Protein AF-Q6J5D9-F1 (afdb_monomer)

Mean predicted aligned error: 11.35 Å

Radius of gyration: 15.7 Å; Cα contacts (8 Å, |Δi|>4): 38; chains: 1; bounding box: 30×34×42 Å

Secondary structure (DSSP, 8-state):
-----S----------------TT---------SSS-SS------SHHHHGGG----SSS-HHHHHTT--

Organism: Haemophilus influenzae (NCBI:txid727)

Solvent-accessible surface area (backbone atoms only — not comparable to full-atom values): 5184 Å² total; per-residue (Å²): 137,87,86,71,96,66,89,82,86,74,92,72,91,73,78,91,74,86,82,85,80,63,101,77,77,82,84,88,84,87,69,43,53,90,41,63,78,80,98,58,94,74,92,67,92,48,80,73,50,51,55,56,33,38,73,78,74,90,76,85,48,49,40,38,54,60,60,73,80,108

Foldseek 3Di:
DDDDPDDDDDPDPDDDDDQDDDPPDDDDDDWAAPAADDPDDDDDRDLVSLCRRPACPVPRTDSNVVSVVD

Sequence (70 aa):
MAFHHGTETKRVTGGSVAVETVDGAIIGIVGTAPIGPLNELTLCQTKKDFAKFGTILNQGFTLPDAFDVI

pLDDT: mean 70.09, std 9.05, range [44.78, 82.0]

Structure (mmCIF, N/CA/C/O backbone):
data_AF-Q6J5D9-F1
#
_entry.id   AF-Q6J5D9-F1
#
loop_
_atom_site.group_PDB
_atom_site.id
_atom_site.type_symbol
_atom_site.label_atom_id
_atom_site.label_alt_i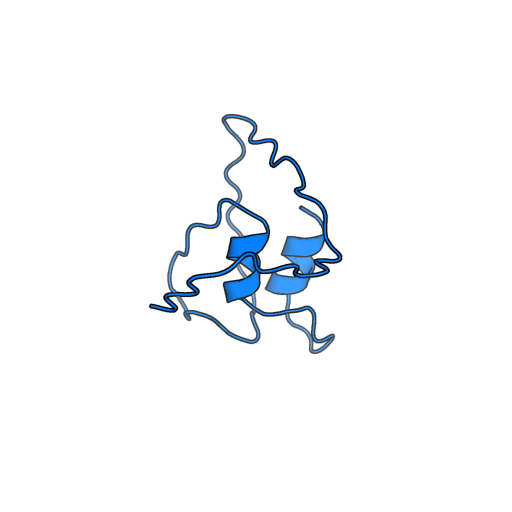d
_atom_site.label_comp_id
_atom_site.label_asym_id
_atom_site.label_entity_id
_atom_site.label_seq_id
_atom_site.pdbx_PDB_ins_code
_atom_site.Cartn_x
_atom_site.Cartn_y
_atom_site.Cartn_z
_atom_site.occupancy
_atom_site.B_iso_or_equiv
_atom_site.auth_seq_id
_atom_site.auth_comp_id
_atom_site.auth_asym_id
_atom_site.auth_atom_id
_atom_site.pdbx_PDB_model_num
ATOM 1 N N . MET A 1 1 ? 22.997 -0.094 -15.564 1.00 44.78 1 MET A N 1
ATOM 2 C CA . MET A 1 1 ? 22.686 1.030 -16.473 1.00 44.78 1 MET A CA 1
ATOM 3 C C . MET A 1 1 ? 22.396 0.453 -17.849 1.00 44.78 1 MET A C 1
ATOM 5 O O . MET A 1 1 ? 23.285 -0.173 -18.407 1.00 44.78 1 MET A O 1
ATOM 9 N N . ALA A 1 2 ? 21.167 0.575 -18.352 1.00 52.78 2 ALA A N 1
ATOM 10 C CA . ALA A 1 2 ? 20.813 0.116 -19.695 1.00 52.78 2 ALA A CA 1
ATOM 11 C C . ALA A 1 2 ? 20.842 1.321 -20.645 1.00 52.78 2 ALA A C 1
ATOM 13 O O . ALA A 1 2 ? 20.033 2.234 -20.508 1.00 52.78 2 ALA A O 1
ATOM 14 N N . PHE A 1 3 ? 21.810 1.348 -21.561 1.00 59.28 3 PHE A N 1
ATOM 15 C CA . PHE A 1 3 ? 21.918 2.370 -22.600 1.00 59.28 3 PHE A CA 1
ATOM 16 C C . PHE A 1 3 ? 21.250 1.833 -23.866 1.00 59.28 3 PHE A C 1
ATOM 18 O O . PHE A 1 3 ? 21.875 1.128 -24.654 1.00 59.28 3 PHE A O 1
ATOM 25 N N . HIS A 1 4 ? 19.965 2.128 -24.048 1.00 56.22 4 HIS A N 1
ATOM 26 C CA . HIS A 1 4 ? 19.274 1.844 -25.303 1.00 56.22 4 HIS A CA 1
ATOM 27 C C . HIS A 1 4 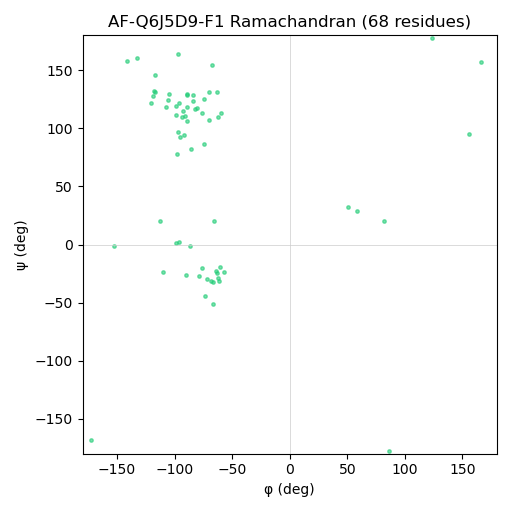? 19.384 3.064 -26.219 1.00 56.22 4 HIS A C 1
ATOM 29 O O . HIS A 1 4 ? 18.788 4.104 -25.958 1.00 56.22 4 HIS A O 1
ATOM 35 N N . HIS A 1 5 ? 20.157 2.936 -27.299 1.00 53.25 5 HIS A N 1
ATOM 36 C CA . HIS A 1 5 ? 20.145 3.895 -28.404 1.00 53.25 5 HIS A CA 1
ATOM 37 C C . HIS A 1 5 ? 19.023 3.492 -29.376 1.00 53.25 5 HIS A C 1
ATOM 39 O O . HIS A 1 5 ? 19.240 2.767 -30.343 1.00 53.25 5 HIS A O 1
ATOM 45 N N . GLY A 1 6 ? 17.793 3.890 -29.052 1.00 69.44 6 GLY A N 1
ATOM 46 C CA . GLY A 1 6 ? 16.584 3.606 -29.829 1.00 69.44 6 GLY A CA 1
ATOM 47 C C . GLY A 1 6 ? 15.319 3.907 -29.021 1.00 69.44 6 GLY A C 1
ATOM 48 O O . GLY A 1 6 ? 15.359 3.933 -27.794 1.00 69.44 6 GLY A O 1
ATOM 49 N N . THR A 1 7 ? 14.192 4.159 -29.689 1.00 68.25 7 THR A N 1
ATOM 50 C CA . THR A 1 7 ? 12.906 4.392 -29.014 1.00 68.25 7 THR A CA 1
ATOM 51 C C . THR A 1 7 ? 12.314 3.070 -28.527 1.00 68.25 7 THR A C 1
ATOM 53 O O . THR A 1 7 ? 11.920 2.229 -29.335 1.00 68.25 7 THR A O 1
ATOM 56 N N . GLU A 1 8 ? 12.226 2.883 -27.212 1.00 70.06 8 GLU A N 1
ATOM 57 C CA . GLU A 1 8 ? 11.549 1.735 -26.606 1.00 70.06 8 GLU A CA 1
ATOM 58 C C . GLU A 1 8 ? 10.032 1.981 -26.574 1.00 70.06 8 GLU A C 1
ATOM 60 O O . GLU A 1 8 ? 9.553 2.905 -25.919 1.00 70.06 8 GLU A O 1
ATOM 65 N N . THR A 1 9 ? 9.254 1.145 -27.268 1.00 73.56 9 THR A N 1
ATOM 66 C CA . THR A 1 9 ? 7.789 1.136 -27.130 1.00 73.56 9 THR A CA 1
ATOM 67 C C . THR A 1 9 ? 7.394 0.033 -26.160 1.00 73.56 9 THR A C 1
ATOM 69 O O . THR A 1 9 ? 7.279 -1.134 -26.532 1.00 73.56 9 THR A O 1
ATOM 72 N N . LYS A 1 10 ? 7.188 0.401 -24.894 1.00 63.62 10 LYS A N 1
ATOM 73 C CA . LYS A 1 10 ? 6.719 -0.515 -23.853 1.00 63.62 10 LYS A CA 1
ATOM 74 C C . LYS A 1 10 ? 5.218 -0.342 -23.654 1.00 63.62 10 LYS A C 1
ATOM 76 O O . LYS A 1 10 ? 4.757 0.725 -23.255 1.00 63.62 10 LYS A O 1
ATOM 81 N N . ARG A 1 11 ? 4.443 -1.407 -23.880 1.00 62.62 11 ARG A N 1
ATOM 82 C CA . ARG A 1 11 ? 3.019 -1.435 -23.522 1.00 62.62 11 ARG A CA 1
ATOM 83 C C . ARG A 1 11 ? 2.891 -1.581 -22.005 1.00 62.62 11 ARG A C 1
ATOM 85 O O . ARG A 1 11 ? 2.800 -2.687 -21.481 1.00 62.62 11 ARG A O 1
ATOM 92 N N . VAL A 1 12 ? 2.928 -0.458 -21.297 1.00 66.12 12 VAL A N 1
ATOM 93 C CA . VAL A 1 12 ? 2.624 -0.400 -19.864 1.00 66.12 12 VAL A CA 1
ATOM 94 C C . VAL A 1 12 ? 1.111 -0.330 -19.674 1.00 66.12 12 VAL A C 1
ATOM 96 O O . VAL A 1 12 ? 0.456 0.609 -20.114 1.00 66.12 12 VAL A O 1
ATOM 99 N N . THR A 1 13 ? 0.549 -1.354 -19.034 1.00 55.34 13 THR A N 1
ATOM 100 C CA . THR A 1 13 ? -0.848 -1.343 -18.583 1.00 55.34 13 THR A CA 1
ATOM 101 C C . TH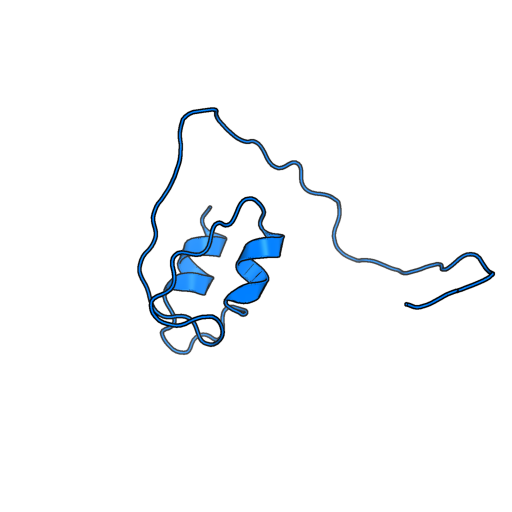R A 1 13 ? -0.841 -0.810 -17.155 1.00 55.34 13 THR A C 1
ATOM 103 O O . THR A 1 13 ? -0.534 -1.545 -16.225 1.00 55.34 13 THR A O 1
ATOM 106 N N . GLY A 1 14 ? -1.053 0.495 -17.000 1.00 58.41 14 GLY A N 1
ATOM 107 C CA . GLY A 1 14 ? -0.978 1.182 -15.709 1.00 58.41 14 GLY A CA 1
ATOM 108 C C . GLY A 1 14 ? -0.679 2.660 -15.913 1.00 58.41 14 GLY A C 1
ATOM 109 O O . GLY A 1 14 ? 0.475 3.040 -16.100 1.00 58.41 14 GLY A O 1
ATOM 110 N N . GLY A 1 15 ? -1.730 3.479 -15.948 1.00 57.41 15 GLY A N 1
ATOM 111 C CA . GLY A 1 15 ? -1.602 4.928 -16.080 1.00 57.41 15 GLY A CA 1
ATOM 112 C C . GLY A 1 15 ? -0.965 5.556 -14.841 1.00 57.41 15 GLY A C 1
ATOM 113 O O . GLY A 1 15 ? -1.051 5.015 -13.739 1.00 57.41 15 GLY A O 1
ATOM 114 N N . SER A 1 16 ? -0.322 6.708 -15.023 1.00 58.16 16 SER A N 1
ATOM 115 C CA . SER A 1 16 ? 0.150 7.542 -13.920 1.00 58.16 16 SER A CA 1
ATOM 116 C C . SER A 1 16 ? -1.044 7.954 -13.062 1.00 58.16 16 SER A C 1
ATOM 118 O O . SER A 1 16 ? -1.910 8.689 -13.528 1.00 58.16 16 SER A O 1
ATOM 120 N N . VAL A 1 17 ? -1.104 7.471 -11.824 1.00 61.56 17 VAL A N 1
ATOM 121 C CA . VAL A 1 17 ? -2.111 7.909 -10.854 1.00 61.56 17 VAL A CA 1
ATOM 122 C C . VAL A 1 17 ? -1.539 9.114 -10.116 1.00 61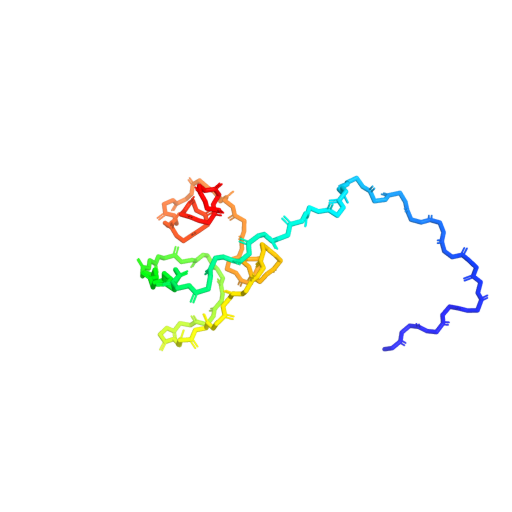.56 17 VAL A C 1
ATOM 124 O O . VAL A 1 17 ? -0.396 9.060 -9.654 1.00 61.56 17 VAL A O 1
ATOM 127 N N . ALA A 1 18 ? -2.297 10.208 -10.048 1.00 54.75 18 ALA A N 1
ATOM 128 C CA . ALA A 1 18 ? -1.911 11.363 -9.249 1.00 54.75 18 ALA A CA 1
ATOM 129 C C . ALA A 1 18 ? -1.855 10.954 -7.769 1.00 54.75 18 ALA A C 1
ATOM 131 O O . ALA A 1 18 ? -2.770 10.303 -7.269 1.00 54.75 18 ALA A O 1
ATOM 132 N N . VAL A 1 19 ? -0.759 11.297 -7.092 1.00 59.66 19 VAL A N 1
ATOM 133 C CA . VAL A 1 19 ? -0.632 11.126 -5.642 1.00 59.66 19 VAL A CA 1
ATOM 134 C C . VAL A 1 19 ? -1.060 12.444 -5.013 1.00 59.66 19 VAL A C 1
ATOM 136 O O . VAL A 1 19 ? -0.366 13.446 -5.170 1.00 59.66 19 VAL A O 1
ATOM 139 N N . GLU A 1 20 ? -2.211 12.455 -4.347 1.00 64.56 20 GLU A N 1
ATOM 140 C CA . GLU A 1 20 ? -2.669 13.621 -3.593 1.00 64.56 20 GLU A CA 1
ATOM 141 C C . GLU A 1 20 ? -2.135 13.533 -2.165 1.00 64.56 20 GLU A C 1
ATOM 143 O O . GLU A 1 20 ? -2.578 12.717 -1.360 1.00 64.56 20 GLU A O 1
ATOM 148 N N . THR A 1 21 ? -1.139 14.356 -1.853 1.00 58.94 21 THR A N 1
ATOM 149 C CA . THR A 1 21 ? -0.629 14.501 -0.490 1.00 58.94 21 THR A CA 1
ATOM 150 C C . THR A 1 21 ? -1.360 15.651 0.190 1.00 58.94 21 THR A C 1
ATOM 152 O O . THR A 1 21 ? -1.208 16.804 -0.211 1.00 58.94 21 THR A O 1
ATOM 155 N N . VAL A 1 22 ? -2.139 15.353 1.229 1.00 58.88 22 VAL A N 1
ATOM 156 C CA . VAL A 1 22 ? -2.662 16.379 2.141 1.00 58.88 22 VAL A CA 1
ATOM 157 C C . VAL A 1 22 ? -1.583 16.662 3.188 1.00 58.88 22 VAL A C 1
ATOM 159 O O . VAL A 1 22 ? -1.083 15.728 3.812 1.00 58.88 22 VAL A O 1
ATOM 162 N N . ASP A 1 23 ? -1.240 17.937 3.388 1.00 55.69 23 ASP A N 1
ATOM 163 C CA . ASP A 1 23 ? -0.044 18.445 4.097 1.00 55.69 23 ASP A CA 1
ATOM 164 C C . ASP A 1 23 ? 0.021 18.154 5.622 1.00 55.69 23 ASP A C 1
ATOM 166 O O . ASP A 1 23 ? 0.727 18.817 6.373 1.00 55.69 23 ASP A O 1
ATOM 170 N N . GLY A 1 24 ? -0.723 17.161 6.124 1.00 54.75 24 GLY A N 1
ATOM 171 C CA . GLY A 1 24 ? -0.751 16.803 7.548 1.00 54.75 24 GLY A CA 1
ATOM 172 C C . GLY A 1 24 ? -1.091 15.347 7.880 1.00 54.75 24 GLY A C 1
ATOM 173 O O . GLY A 1 24 ? -1.101 14.989 9.056 1.00 54.75 24 GLY A O 1
ATOM 174 N N . ALA A 1 25 ? -1.361 14.488 6.893 1.00 65.25 25 ALA A N 1
ATOM 175 C CA . ALA A 1 25 ? -1.742 13.096 7.139 1.00 65.25 25 ALA A CA 1
ATOM 176 C C . ALA A 1 25 ? -0.537 12.151 6.988 1.00 65.25 25 ALA A C 1
ATOM 178 O O . ALA A 1 25 ? -0.388 11.470 5.976 1.00 65.25 25 ALA A O 1
ATOM 179 N N . ILE A 1 26 ? 0.334 12.104 8.002 1.00 75.50 26 ILE A N 1
ATOM 180 C CA . ILE A 1 26 ? 1.379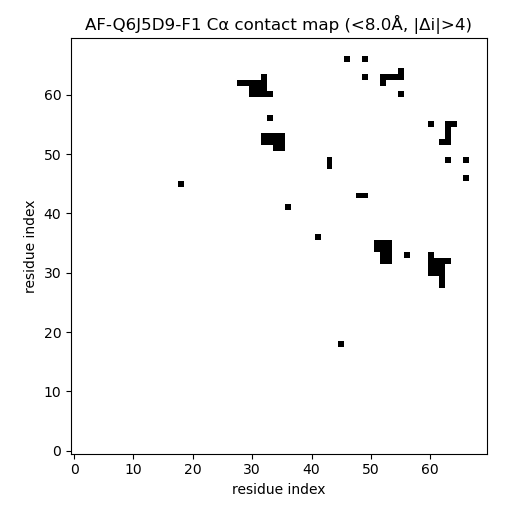 11.072 8.104 1.00 75.50 26 ILE A CA 1
ATOM 181 C C . ILE A 1 26 ? 0.796 9.875 8.863 1.00 75.50 26 ILE A C 1
ATOM 183 O O . ILE A 1 26 ? 0.420 10.001 10.027 1.00 75.50 26 ILE A O 1
ATOM 187 N N . ILE A 1 27 ? 0.726 8.713 8.210 1.00 78.56 27 ILE A N 1
ATOM 188 C CA . ILE A 1 27 ? 0.177 7.479 8.787 1.00 78.56 27 ILE A CA 1
ATOM 189 C C . ILE A 1 27 ? 1.330 6.524 9.118 1.00 78.56 27 ILE A C 1
ATOM 191 O O . ILE A 1 27 ? 2.130 6.183 8.249 1.00 78.56 27 ILE A O 1
ATOM 195 N N . GLY A 1 28 ? 1.407 6.078 10.374 1.00 81.12 28 GLY A N 1
ATOM 196 C CA . GLY A 1 28 ? 2.300 4.998 10.800 1.00 81.12 28 GLY A CA 1
ATOM 197 C C . GLY A 1 28 ? 1.552 3.667 10.833 1.00 81.12 28 GLY A C 1
ATOM 198 O O . GLY A 1 28 ? 0.559 3.547 11.546 1.00 81.12 28 GLY A O 1
ATOM 199 N N . ILE A 1 29 ? 2.025 2.670 10.082 1.00 78.00 29 ILE A N 1
ATOM 200 C CA . ILE A 1 29 ? 1.412 1.335 10.009 1.00 78.00 29 ILE A CA 1
ATOM 201 C C . ILE A 1 29 ? 2.414 0.307 10.532 1.00 78.00 29 ILE A C 1
ATOM 203 O O . ILE A 1 29 ? 3.575 0.300 10.126 1.00 78.00 29 ILE A O 1
ATOM 207 N N . VAL A 1 30 ? 1.956 -0.570 11.424 1.00 79.75 30 VAL A N 1
ATOM 208 C CA . VAL A 1 30 ? 2.736 -1.694 11.954 1.00 79.75 30 VAL A CA 1
ATOM 209 C C . VAL A 1 30 ? 2.018 -2.982 11.579 1.00 79.75 30 VAL A C 1
ATOM 211 O O . VAL A 1 30 ? 0.826 -3.129 11.841 1.00 79.75 30 VAL A O 1
ATOM 214 N N . GLY A 1 31 ? 2.730 -3.922 10.964 1.00 79.94 31 GLY A N 1
ATOM 215 C CA . GLY A 1 31 ? 2.142 -5.181 10.527 1.00 79.94 31 GLY A CA 1
ATOM 216 C C . GLY A 1 31 ? 3.174 -6.173 10.010 1.00 79.94 31 GLY A C 1
ATOM 217 O O . GLY A 1 31 ? 4.378 -5.989 10.188 1.00 79.94 31 GLY A O 1
ATOM 218 N N . THR A 1 32 ? 2.690 -7.234 9.372 1.00 79.12 32 THR A N 1
ATOM 219 C CA . THR A 1 32 ? 3.519 -8.291 8.785 1.00 79.12 32 THR A CA 1
ATOM 220 C C . THR A 1 32 ? 3.556 -8.148 7.269 1.00 79.12 32 THR A C 1
ATOM 222 O O . THR A 1 32 ? 2.516 -8.030 6.617 1.00 79.12 32 THR A O 1
ATOM 225 N N . ALA A 1 33 ? 4.761 -8.159 6.703 1.00 80.31 33 ALA A N 1
ATOM 226 C CA . ALA A 1 33 ? 4.989 -8.151 5.265 1.00 80.31 33 ALA A CA 1
ATOM 227 C C . ALA A 1 33 ? 5.707 -9.441 4.841 1.00 80.31 33 ALA A C 1
ATOM 229 O O . ALA A 1 33 ? 6.529 -9.953 5.605 1.00 80.31 33 ALA A O 1
ATOM 230 N N . PRO A 1 34 ? 5.417 -9.973 3.643 1.00 77.38 34 PRO A N 1
ATOM 231 C CA . PRO A 1 34 ? 6.096 -11.152 3.107 1.00 77.38 34 PRO A CA 1
ATOM 232 C C . PRO A 1 34 ? 7.573 -10.908 2.800 1.00 77.38 34 PRO A C 1
ATOM 234 O O . PRO A 1 34 ? 8.381 -11.829 2.894 1.00 77.38 34 PRO A O 1
ATOM 237 N N . ILE A 1 35 ? 7.919 -9.682 2.409 1.00 77.12 35 ILE A N 1
ATOM 238 C CA . ILE A 1 35 ? 9.277 -9.256 2.072 1.00 77.12 35 ILE A CA 1
ATOM 239 C C . ILE A 1 35 ? 9.509 -7.839 2.602 1.00 77.12 35 ILE A C 1
ATOM 241 O O . ILE A 1 35 ? 8.554 -7.097 2.818 1.00 77.12 35 ILE A O 1
ATOM 245 N N . GLY A 1 36 ? 10.770 -7.459 2.789 1.00 75.69 36 GLY A N 1
ATOM 246 C CA . GLY A 1 36 ? 11.153 -6.110 3.202 1.00 75.69 36 GLY A CA 1
ATOM 247 C C . GLY A 1 36 ? 11.989 -6.080 4.485 1.00 75.69 36 GLY A C 1
ATOM 248 O O . GLY A 1 36 ? 12.281 -7.130 5.064 1.00 75.69 36 GLY A O 1
ATOM 249 N N . PRO A 1 37 ? 12.423 -4.883 4.906 1.00 75.12 37 PRO A N 1
ATOM 250 C CA . PRO A 1 37 ? 13.245 -4.715 6.095 1.00 75.12 37 PRO A CA 1
ATOM 251 C C . PRO A 1 37 ? 12.434 -4.986 7.372 1.00 75.12 37 PRO A C 1
ATOM 253 O O . PRO A 1 37 ? 11.327 -4.480 7.555 1.00 75.12 37 PRO A O 1
ATOM 256 N N . LEU A 1 38 ? 12.994 -5.812 8.259 1.00 78.44 38 LEU A N 1
ATOM 257 C CA . LEU A 1 38 ? 12.387 -6.182 9.536 1.00 78.44 38 LEU A CA 1
ATOM 258 C C . LEU A 1 38 ? 12.808 -5.184 10.623 1.00 78.44 38 LEU A C 1
ATOM 260 O O . LEU A 1 38 ? 13.998 -4.958 10.816 1.00 78.44 38 LEU A O 1
ATOM 264 N N . ASN A 1 39 ? 11.839 -4.651 11.375 1.00 78.19 39 ASN A N 1
ATOM 265 C CA . ASN A 1 39 ? 12.054 -3.701 12.480 1.00 78.19 39 ASN A CA 1
ATOM 266 C C . ASN A 1 39 ? 12.772 -2.396 12.081 1.00 78.19 39 ASN A C 1
ATOM 268 O O . ASN A 1 39 ? 13.435 -1.775 12.911 1.00 78.19 39 ASN A O 1
ATOM 272 N N . GLU A 1 40 ? 12.614 -1.958 10.832 1.00 81.50 40 GLU A N 1
ATOM 273 C CA . GLU A 1 40 ? 13.188 -0.710 10.327 1.00 81.50 40 GLU A CA 1
ATOM 274 C C . GLU A 1 40 ? 12.084 0.267 9.904 1.00 81.50 40 GLU A C 1
ATOM 276 O O . GLU A 1 40 ? 11.161 -0.090 9.165 1.00 81.50 40 GLU A O 1
ATOM 281 N N . LEU A 1 41 ? 12.177 1.520 10.360 1.00 78.44 41 LEU A N 1
ATOM 282 C CA . LEU A 1 41 ? 11.254 2.580 9.955 1.00 78.44 41 LEU A CA 1
ATOM 283 C C . LEU A 1 41 ? 11.512 2.954 8.494 1.00 78.44 41 LEU A C 1
ATOM 285 O O . LEU A 1 41 ? 12.497 3.613 8.172 1.00 78.44 41 LEU A O 1
ATOM 289 N N . THR A 1 42 ? 10.599 2.554 7.613 1.00 80.19 42 THR A N 1
ATOM 290 C CA . THR A 1 42 ? 10.7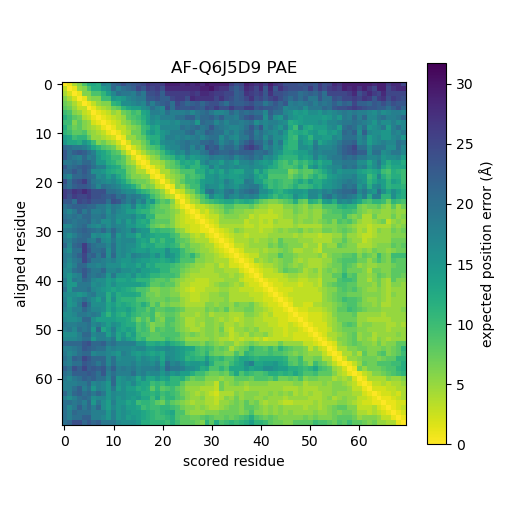00 2.828 6.178 1.00 80.19 42 THR A CA 1
ATOM 291 C C . THR A 1 42 ? 9.691 3.895 5.768 1.00 80.19 42 THR A C 1
ATOM 293 O O . THR A 1 42 ? 8.482 3.688 5.860 1.00 80.19 42 THR A O 1
ATOM 296 N N . LEU A 1 43 ? 10.182 5.031 5.267 1.00 82.00 43 LEU A N 1
ATOM 297 C CA . LEU A 1 43 ? 9.331 6.083 4.713 1.00 82.00 43 LEU A CA 1
ATOM 298 C C . LEU A 1 43 ? 8.784 5.665 3.340 1.00 82.00 43 LEU A C 1
ATOM 300 O O . LEU A 1 43 ? 9.552 5.369 2.421 1.00 82.00 43 LEU A O 1
ATOM 304 N N . CYS A 1 44 ? 7.460 5.694 3.194 1.00 80.19 44 CYS A N 1
ATOM 305 C CA . CYS A 1 44 ? 6.759 5.410 1.942 1.00 80.19 44 CYS A CA 1
ATOM 306 C C . CYS A 1 44 ? 5.937 6.629 1.537 1.00 80.19 44 CYS A C 1
ATOM 308 O O . CYS A 1 44 ? 5.100 7.080 2.312 1.00 80.19 44 CYS A O 1
ATOM 310 N N . GLN A 1 45 ? 6.189 7.168 0.343 1.00 77.75 45 GLN A N 1
ATOM 311 C CA . GLN A 1 45 ? 5.515 8.380 -0.144 1.00 77.75 45 GLN A CA 1
ATOM 312 C C . GLN A 1 45 ? 4.545 8.081 -1.286 1.00 77.75 45 GLN A C 1
ATOM 314 O O . GLN A 1 45 ? 3.618 8.842 -1.541 1.00 77.75 45 GLN A O 1
ATOM 319 N N . THR A 1 46 ? 4.760 6.979 -2.001 1.00 78.25 46 THR A N 1
ATOM 320 C CA . THR A 1 46 ? 3.970 6.620 -3.178 1.00 78.25 46 THR A CA 1
ATOM 321 C C . THR A 1 46 ? 3.527 5.165 -3.122 1.00 78.25 46 THR A C 1
ATOM 323 O O . THR A 1 46 ? 4.181 4.332 -2.496 1.00 78.25 46 THR A O 1
ATOM 326 N N . LYS A 1 47 ? 2.488 4.808 -3.890 1.00 73.44 47 LYS A N 1
ATOM 327 C CA . LYS A 1 47 ? 2.061 3.403 -4.036 1.00 73.44 47 LYS A CA 1
ATOM 328 C C . LYS A 1 47 ? 3.169 2.478 -4.558 1.00 73.44 47 LYS A C 1
ATOM 330 O O . LYS A 1 47 ? 3.156 1.280 -4.306 1.00 73.44 47 LYS A O 1
ATOM 335 N N . LYS A 1 48 ? 4.167 3.031 -5.256 1.00 75.44 48 LYS A N 1
ATOM 336 C CA . LYS A 1 48 ? 5.348 2.280 -5.706 1.00 75.44 48 LYS A CA 1
ATOM 337 C C . LYS A 1 48 ? 6.284 1.919 -4.556 1.00 75.44 48 LYS A C 1
ATOM 339 O O . LYS A 1 48 ? 6.944 0.889 -4.635 1.00 75.44 48 LYS A O 1
ATOM 344 N N . ASP A 1 49 ? 6.340 2.728 -3.499 1.00 76.25 49 ASP A N 1
ATOM 345 C CA . ASP A 1 49 ? 7.134 2.403 -2.314 1.00 76.25 49 ASP A CA 1
ATOM 346 C C . ASP A 1 49 ? 6.550 1.206 -1.563 1.00 76.25 49 ASP A C 1
ATOM 348 O O . ASP A 1 49 ? 7.314 0.396 -1.042 1.00 76.25 49 ASP A O 1
ATOM 352 N N . PHE A 1 50 ? 5.225 1.022 -1.597 1.00 74.88 50 PHE A N 1
ATOM 353 C CA . PHE A 1 50 ? 4.569 -0.143 -0.998 1.00 74.88 50 PHE A CA 1
ATOM 354 C C . PHE A 1 50 ? 4.974 -1.467 -1.654 1.00 74.88 50 PHE A C 1
ATOM 356 O O . PHE A 1 50 ? 4.995 -2.497 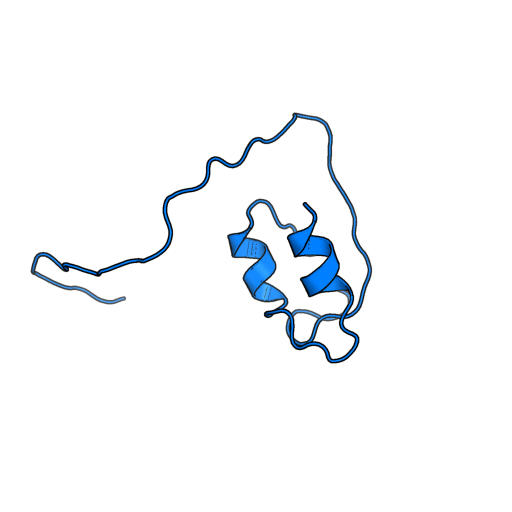-0.984 1.00 74.88 50 PHE A O 1
ATOM 363 N N . ALA A 1 51 ? 5.417 -1.450 -2.918 1.00 75.94 51 ALA A N 1
ATOM 364 C CA . ALA A 1 51 ? 5.934 -2.645 -3.587 1.00 75.94 51 ALA A CA 1
ATOM 365 C C . ALA A 1 51 ? 7.167 -3.247 -2.883 1.00 75.94 51 ALA A C 1
ATOM 367 O O . ALA A 1 51 ? 7.458 -4.429 -3.072 1.00 75.94 51 ALA A O 1
ATOM 368 N N . LYS A 1 52 ? 7.870 -2.473 -2.039 1.00 75.25 52 LYS A N 1
ATOM 369 C CA . LYS A 1 52 ? 8.985 -2.958 -1.205 1.00 75.25 52 LYS A CA 1
ATOM 370 C C . LYS A 1 52 ? 8.541 -3.995 -0.167 1.00 75.25 52 LYS A C 1
ATOM 372 O O . LYS A 1 52 ? 9.368 -4.795 0.258 1.00 75.25 52 LYS A O 1
ATOM 377 N N . PHE A 1 53 ? 7.259 -3.996 0.201 1.00 76.75 53 PHE A N 1
ATOM 378 C CA . PHE A 1 53 ? 6.666 -4.934 1.157 1.00 76.75 53 PHE A CA 1
ATOM 379 C C . PHE A 1 53 ? 5.995 -6.136 0.485 1.00 76.75 53 PHE A C 1
ATOM 381 O O . PHE A 1 53 ? 5.456 -7.003 1.166 1.00 76.75 53 PHE A O 1
ATOM 388 N N . GLY A 1 54 ? 6.055 -6.222 -0.846 1.00 74.38 54 GLY A N 1
ATOM 389 C CA . GLY A 1 54 ? 5.463 -7.304 -1.625 1.00 74.38 54 GLY A CA 1
ATOM 390 C C . GLY A 1 54 ? 3.997 -7.080 -1.983 1.00 74.38 54 GLY A C 1
ATOM 391 O O . GLY A 1 54 ? 3.405 -6.039 -1.7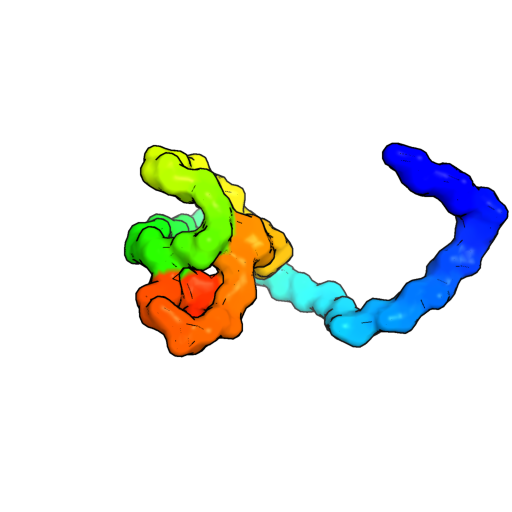17 1.00 74.38 54 GLY A O 1
ATOM 392 N N . THR A 1 55 ? 3.424 -8.073 -2.655 1.00 69.88 55 THR A N 1
ATOM 393 C CA . THR A 1 55 ? 2.030 -8.071 -3.117 1.00 69.88 55 THR A CA 1
ATOM 394 C C . THR A 1 55 ? 1.121 -8.818 -2.144 1.00 69.88 55 THR A C 1
ATOM 396 O O . THR A 1 55 ? 1.595 -9.602 -1.322 1.00 69.88 55 THR A O 1
ATOM 399 N N . ILE A 1 56 ? -0.196 -8.628 -2.254 1.00 70.12 56 ILE A N 1
ATOM 400 C CA . ILE A 1 56 ? -1.181 -9.393 -1.478 1.00 70.12 56 ILE A CA 1
ATOM 401 C C . ILE A 1 56 ? -1.070 -10.874 -1.861 1.00 70.12 56 ILE A C 1
ATOM 403 O O . ILE A 1 56 ? -1.413 -11.274 -2.972 1.00 70.12 56 ILE A O 1
ATOM 407 N N . LEU A 1 57 ? -0.564 -11.692 -0.937 1.00 65.88 57 LEU A N 1
ATOM 408 C CA . LEU A 1 57 ? -0.387 -13.136 -1.134 1.00 65.88 57 LEU A CA 1
ATOM 409 C C . LEU A 1 57 ? -1.514 -13.973 -0.505 1.00 65.88 57 LEU A C 1
ATOM 411 O O . LEU A 1 57 ? -1.455 -15.194 -0.583 1.00 65.88 57 LEU A O 1
ATOM 415 N N . ASN A 1 58 ? -2.535 -13.355 0.111 1.00 63.72 58 ASN A N 1
ATOM 416 C CA . ASN A 1 58 ? -3.614 -14.045 0.848 1.00 63.72 58 ASN A CA 1
ATOM 417 C C . ASN A 1 58 ? -3.097 -15.067 1.888 1.00 63.72 58 ASN A C 1
ATOM 419 O O . ASN A 1 58 ? -3.718 -16.092 2.147 1.00 63.72 58 ASN A O 1
ATOM 423 N N . GLN A 1 59 ? -1.937 -14.781 2.485 1.00 66.50 59 GLN A N 1
ATOM 424 C CA . GLN A 1 59 ? -1.234 -15.646 3.443 1.00 66.50 59 GLN A CA 1
ATOM 425 C C . GLN A 1 59 ? -1.205 -15.055 4.868 1.00 66.50 59 GLN A C 1
ATOM 427 O O . GLN A 1 59 ? -0.363 -15.427 5.677 1.00 66.50 59 GLN A O 1
ATOM 432 N N . GLY A 1 60 ? -2.112 -14.123 5.187 1.00 68.25 60 GLY A N 1
ATOM 433 C CA . GLY A 1 60 ? -2.180 -13.482 6.511 1.00 68.25 60 GLY A CA 1
ATOM 434 C C . GLY A 1 60 ? -1.202 -12.316 6.721 1.00 68.25 60 GLY A C 1
ATOM 435 O O . GLY A 1 60 ? -0.904 -11.964 7.860 1.00 68.25 60 GLY A O 1
ATOM 436 N N . PHE A 1 61 ? -0.698 -11.714 5.640 1.00 75.31 61 PHE A N 1
ATOM 437 C CA . PHE A 1 61 ? 0.109 -10.493 5.700 1.00 75.31 61 PHE A CA 1
ATOM 438 C C . PHE A 1 61 ? -0.787 -9.261 5.767 1.00 75.31 61 PHE A C 1
ATOM 440 O O . PHE A 1 61 ? -1.613 -9.058 4.879 1.00 75.31 61 PHE A O 1
ATOM 447 N N . THR A 1 62 ? -0.608 -8.438 6.797 1.00 77.56 62 THR A N 1
ATOM 448 C CA . THR A 1 62 ? -1.472 -7.276 7.049 1.00 77.56 62 THR A CA 1
ATOM 449 C C . THR A 1 62 ? -0.982 -5.999 6.374 1.00 77.56 62 THR A C 1
ATOM 451 O O . THR A 1 62 ? -1.794 -5.135 6.061 1.00 77.56 62 THR A O 1
ATOM 454 N N . LEU A 1 63 ? 0.325 -5.873 6.109 1.00 80.56 63 LEU A N 1
ATOM 455 C CA . LEU A 1 63 ? 0.894 -4.682 5.462 1.00 80.56 63 LEU A CA 1
ATOM 456 C C . LEU A 1 63 ? 0.425 -4.522 4.004 1.00 80.56 63 LEU A C 1
ATOM 458 O O . LEU A 1 63 ? -0.085 -3.453 3.681 1.00 80.56 63 LEU A O 1
ATOM 462 N N . PRO A 1 64 ? 0.518 -5.549 3.131 1.00 74.94 64 PRO A N 1
ATOM 463 C CA . PRO A 1 64 ? 0.059 -5.427 1.745 1.00 74.9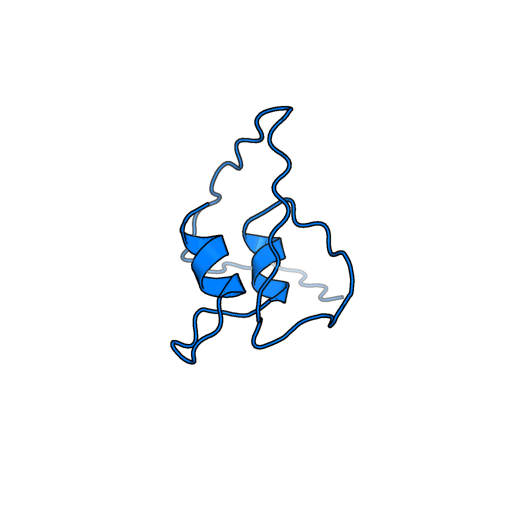4 64 PRO A CA 1
ATOM 464 C C . PRO A 1 64 ? -1.440 -5.127 1.613 1.00 74.94 64 PRO A C 1
ATOM 466 O O . PRO A 1 64 ? -1.830 -4.445 0.675 1.00 74.94 64 PRO A O 1
ATOM 469 N N . ASP A 1 65 ? -2.258 -5.621 2.547 1.00 75.38 65 ASP A N 1
ATOM 470 C CA . ASP A 1 65 ? -3.708 -5.380 2.591 1.00 75.38 65 ASP A CA 1
ATOM 471 C C . ASP A 1 65 ? -4.022 -3.945 3.047 1.00 75.38 65 ASP A C 1
ATOM 473 O O . ASP A 1 65 ? -4.783 -3.223 2.407 1.00 75.38 65 ASP A O 1
ATOM 477 N N . ALA A 1 66 ? -3.335 -3.467 4.092 1.00 74.88 66 ALA A N 1
ATOM 478 C CA . ALA A 1 66 ? -3.475 -2.095 4.578 1.00 74.88 66 ALA A CA 1
ATOM 479 C C . ALA A 1 66 ? -3.063 -1.036 3.538 1.00 74.88 66 ALA A C 1
ATOM 481 O O . ALA A 1 66 ? -3.597 0.070 3.557 1.00 74.88 66 ALA A O 1
ATOM 482 N N . PHE A 1 67 ? -2.133 -1.355 2.632 1.00 76.19 67 PHE A N 1
ATOM 483 C CA . PHE A 1 67 ? -1.718 -0.450 1.556 1.00 76.19 67 PHE A CA 1
ATOM 484 C C . PHE A 1 67 ? -2.718 -0.351 0.396 1.00 76.19 67 PHE A C 1
ATOM 486 O O . PHE A 1 67 ? -2.648 0.614 -0.361 1.00 76.19 67 PHE A O 1
ATOM 493 N N . ASP A 1 68 ? -3.622 -1.320 0.228 1.00 72.25 68 ASP A N 1
ATOM 494 C CA . ASP A 1 68 ? -4.606 -1.308 -0.867 1.00 72.25 68 ASP A CA 1
ATOM 495 C C . ASP A 1 68 ? -5.789 -0.370 -0.572 1.00 72.25 68 ASP A C 1
ATOM 497 O O . ASP A 1 68 ? -6.386 0.212 -1.477 1.00 72.25 68 ASP A O 1
ATOM 501 N N . VAL A 1 69 ? -6.085 -0.165 0.714 1.00 70.88 69 VAL A N 1
ATOM 502 C CA . VAL A 1 69 ? -7.168 0.708 1.196 1.00 70.88 69 VAL A CA 1
ATOM 503 C C . VAL A 1 69 ? -6.771 2.183 1.368 1.00 70.88 69 VAL A C 1
ATOM 505 O O . VAL A 1 69 ? -7.635 2.993 1.709 1.00 70.88 69 VAL A O 1
ATOM 508 N N . ILE A 1 70 ? -5.507 2.551 1.110 1.00 66.00 70 ILE A N 1
ATOM 509 C CA . ILE A 1 70 ? -4.981 3.935 1.174 1.00 66.00 70 ILE A CA 1
ATOM 510 C C . ILE A 1 70 ? -4.408 4.412 -0.169 1.00 66.00 70 ILE A C 1
ATOM 512 O O . ILE A 1 70 ? -4.375 5.638 -0.394 1.00 66.00 70 ILE A O 1
#